Protein AF-A0A2P6QEF8-F1 (afdb_monomer)

Mean predicted aligned error: 17.28 Å

Radius of gyration: 27.05 Å; Cα contacts (8 Å, |Δi|>4): 69; chains: 1; bounding box: 96×43×64 Å

pLDDT: mean 72.26, std 20.27, range [26.34, 94.81]

Sequence (139 aa):
MVDVAAAGVGNASKDPNLIPP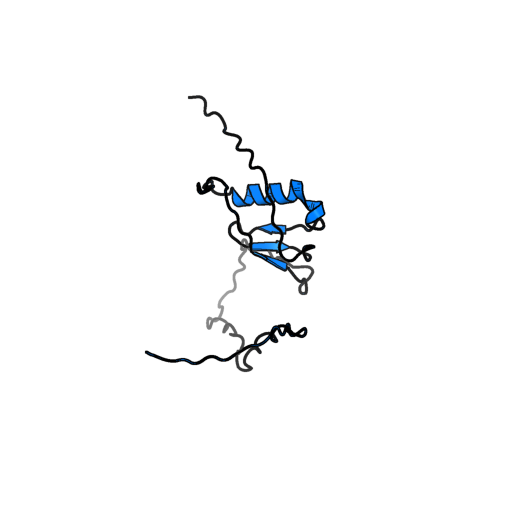PPPTIPPNVKPRVLTSPKYSITSRKQLLANHFKLTAKAPDFVFYQYSVHITSENKKPAQGKGIGRKLVDRLYQTYSSKLADNKFVYDKEKALYTAGPLPQNKLDFTVPLQETFAKRKM

InterPro domains:
  IPR032474 Protein argonaute, N-terminal [PF16486] (47-132)

Nearest PDB structures (foldseek):
  4w5t-assembly1_A  TM=8.109E-01  e=2.006E-03  Homo sapiens
  4kre-assembly1_A  TM=8.074E-01  e=1.355E-02  Homo sapiens

Foldseek 3Di:
DDDDDDDDDDDDDPDVDPDPPDDPDPPPPPDPPPPDDDPDDCPDDDDDDDPDDDDDDPCPPQDKDKAWDDDDDPVNPPPPDQCVQVVQVVQCCVVCCVQQVVWDWDDPSPTIIMTSDDGPDNDDDDDGDDDDPPPPPDD

Secondary structure (DSSP, 8-state):
---------------S--PPPPPP---TT------PPPS---S-PPP---S------S-TTPPPEEEE-----TT-S---STTHHHHHHHHHHHHHGGGGTT--EEE-SSSEEEESS--S-S-----------------

Organism: Rosa chinensis (NCBI:txid74649)

Structure (mmCIF, N/CA/C/O backbone):
data_AF-A0A2P6QEF8-F1
#
_entry.id   AF-A0A2P6QEF8-F1
#
loop_
_atom_site.group_PDB
_atom_site.id
_atom_site.type_symbol
_atom_site.label_atom_id
_atom_site.label_alt_id
_atom_site.label_comp_id
_atom_site.label_asym_id
_atom_site.label_entity_id
_atom_site.label_seq_id
_atom_site.pdbx_PDB_ins_code
_atom_site.Cartn_x
_atom_site.Cartn_y
_atom_site.Cartn_z
_atom_site.occupancy
_atom_site.B_iso_or_equiv
_atom_site.auth_seq_id
_atom_site.auth_comp_id
_atom_site.auth_asym_id
_atom_site.auth_atom_id
_atom_site.pdbx_PDB_model_num
ATOM 1 N N . MET A 1 1 ? -64.582 9.409 -11.898 1.00 34.12 1 MET A N 1
ATOM 2 C CA . MET A 1 1 ? -64.196 10.333 -12.987 1.00 34.12 1 MET A CA 1
ATOM 3 C C . MET A 1 1 ? -62.812 10.850 -12.643 1.00 34.12 1 MET A C 1
ATOM 5 O O . MET A 1 1 ? -62.706 11.698 -11.778 1.00 34.12 1 MET A O 1
ATOM 9 N N . VAL A 1 2 ? -61.716 10.280 -13.124 1.00 35.69 2 VAL A N 1
ATOM 10 C CA . VAL A 1 2 ? -61.460 9.593 -14.398 1.00 35.69 2 VAL A CA 1
ATOM 11 C C . VAL A 1 2 ? -60.585 8.346 -14.184 1.00 35.69 2 VAL A C 1
ATOM 13 O O . VAL A 1 2 ? -59.697 8.344 -13.337 1.00 35.69 2 VAL A O 1
ATOM 16 N N . ASP A 1 3 ? -60.928 7.312 -14.950 1.00 26.34 3 ASP A N 1
ATOM 17 C CA . ASP A 1 3 ? -60.287 6.010 -15.195 1.00 26.34 3 ASP A CA 1
ATOM 18 C C . ASP A 1 3 ? -58.788 6.105 -15.577 1.00 26.34 3 ASP A C 1
ATOM 20 O O . ASP A 1 3 ? -58.393 7.081 -16.209 1.00 26.34 3 ASP A O 1
ATOM 24 N N . VAL A 1 4 ? -57.870 5.269 -15.056 1.00 28.80 4 VAL A N 1
ATOM 25 C CA . VAL A 1 4 ? -57.534 3.831 -15.303 1.00 28.80 4 VAL A CA 1
ATOM 26 C C . VAL A 1 4 ? -56.455 3.612 -16.378 1.00 28.80 4 VAL A C 1
ATOM 28 O O . VAL A 1 4 ? -56.624 4.008 -17.524 1.00 28.80 4 VAL A O 1
ATOM 31 N N . ALA A 1 5 ? -55.382 2.909 -15.964 1.00 31.34 5 ALA A N 1
ATOM 32 C CA . ALA A 1 5 ? -54.657 1.785 -16.613 1.00 31.34 5 ALA A CA 1
ATOM 33 C C . ALA A 1 5 ? -53.172 1.834 -16.162 1.00 31.34 5 ALA A C 1
ATOM 35 O O . ALA A 1 5 ? -52.492 2.812 -16.443 1.00 31.34 5 ALA A O 1
ATOM 36 N N . ALA A 1 6 ? -52.622 0.983 -15.285 1.00 30.33 6 ALA A N 1
ATOM 37 C CA . ALA A 1 6 ? -52.496 -0.484 -15.214 1.00 30.33 6 ALA A CA 1
ATOM 38 C C . ALA A 1 6 ? -51.496 -1.119 -16.212 1.00 30.33 6 ALA A C 1
ATOM 40 O O . ALA A 1 6 ? -51.502 -0.793 -17.392 1.00 30.33 6 ALA A O 1
ATOM 41 N N . ALA A 1 7 ? -50.750 -2.109 -15.682 1.00 29.00 7 ALA A N 1
ATOM 42 C CA . ALA A 1 7 ? -49.791 -3.058 -16.289 1.00 29.00 7 ALA A CA 1
ATOM 43 C C . ALA A 1 7 ? -48.317 -2.594 -16.338 1.00 29.00 7 ALA A C 1
ATOM 45 O O . ALA A 1 7 ? -48.027 -1.497 -16.784 1.00 29.00 7 ALA A O 1
ATOM 46 N N . GLY A 1 8 ? -47.300 -3.359 -15.928 1.00 28.34 8 GLY A N 1
ATOM 47 C CA . GLY A 1 8 ? -47.170 -4.719 -15.385 1.00 28.34 8 GLY A CA 1
ATOM 48 C C . GLY A 1 8 ? -45.660 -4.998 -15.192 1.00 28.34 8 GLY A C 1
ATOM 49 O O . GLY A 1 8 ? -44.849 -4.482 -15.948 1.00 28.34 8 GLY A O 1
ATOM 50 N N . VAL A 1 9 ? -45.252 -5.546 -14.043 1.00 32.47 9 VAL A N 1
ATOM 51 C CA . VAL A 1 9 ? -44.636 -6.882 -13.843 1.00 32.47 9 VAL A CA 1
ATOM 52 C C . VAL A 1 9 ? -43.297 -7.164 -14.556 1.00 32.47 9 VAL A C 1
ATOM 54 O O . VAL A 1 9 ? -43.221 -7.210 -15.777 1.00 32.47 9 VAL A O 1
ATOM 57 N N . GLY A 1 10 ? -42.310 -7.566 -13.740 1.00 27.30 10 GLY A N 1
ATOM 58 C CA . GLY A 1 10 ? -41.207 -8.469 -14.103 1.00 27.30 10 GLY A CA 1
ATOM 59 C C . GLY A 1 10 ? -39.863 -7.770 -14.341 1.00 27.30 10 GLY A C 1
ATOM 60 O O . GLY A 1 10 ? -39.809 -6.688 -14.895 1.00 27.30 10 GLY A O 1
ATOM 61 N N . ASN A 1 11 ? -38.709 -8.314 -13.979 1.00 31.11 11 ASN A N 1
ATOM 62 C CA . ASN A 1 11 ? -38.370 -9.512 -13.227 1.00 31.11 11 ASN A CA 1
ATOM 63 C C . ASN A 1 11 ? -36.884 -9.363 -12.852 1.00 31.11 11 ASN A C 1
ATOM 65 O O . ASN A 1 11 ? -36.121 -8.723 -13.578 1.00 31.11 11 ASN A O 1
ATOM 69 N N . ALA A 1 12 ? -36.457 -9.965 -11.746 1.00 44.22 12 ALA A N 1
ATOM 70 C CA . ALA A 1 12 ? -35.036 -10.147 -11.487 1.00 44.22 12 ALA A CA 1
ATOM 71 C C . ALA A 1 12 ? -34.422 -11.005 -12.606 1.00 44.22 12 ALA A C 1
ATOM 73 O O . ALA A 1 12 ? -34.888 -12.114 -12.852 1.00 44.22 12 ALA A O 1
ATOM 74 N N . SER A 1 13 ? -33.350 -10.527 -13.236 1.00 35.78 13 SER A N 1
ATOM 75 C CA . SER A 1 13 ? -32.399 -11.407 -13.911 1.00 35.78 13 SER A CA 1
ATOM 76 C C . SER A 1 13 ? -30.984 -10.935 -13.595 1.00 35.78 13 SER A C 1
ATOM 78 O O . SER A 1 13 ? -30.461 -9.987 -14.175 1.00 35.78 13 SER A O 1
ATOM 80 N N . LYS A 1 14 ? -30.401 -11.572 -12.575 1.00 46.00 14 LYS A N 1
ATOM 81 C CA . LYS A 1 14 ? -28.955 -11.651 -12.372 1.00 46.00 14 LYS A CA 1
ATOM 82 C C . LYS A 1 14 ? -28.412 -12.490 -13.526 1.00 46.00 14 LYS A C 1
ATOM 84 O O . LYS A 1 14 ? -28.601 -13.701 -13.518 1.00 46.00 14 LYS A O 1
ATOM 89 N N . ASP A 1 15 ? -27.757 -11.854 -14.484 1.00 43.00 15 ASP A N 1
ATOM 90 C CA . ASP A 1 15 ? -27.015 -12.555 -15.527 1.00 43.00 15 ASP A CA 1
ATOM 91 C C . ASP A 1 15 ? -25.628 -12.953 -14.972 1.00 43.00 15 ASP A C 1
ATOM 93 O O . ASP A 1 15 ? -24.870 -12.070 -14.551 1.00 43.00 15 ASP A O 1
ATOM 97 N N . PRO A 1 16 ? -25.281 -14.251 -14.866 1.00 47.12 16 PRO A N 1
ATOM 98 C CA . PRO A 1 16 ? -24.057 -14.696 -14.201 1.00 47.12 16 PRO A CA 1
ATOM 99 C C . PRO A 1 16 ? -22.795 -14.618 -15.081 1.00 47.12 16 PRO A C 1
ATOM 101 O O . PRO A 1 16 ? -21.769 -15.167 -14.691 1.00 47.12 16 PRO A O 1
ATOM 104 N N . ASN A 1 17 ? -22.819 -13.935 -16.232 1.00 49.59 17 ASN A N 1
ATOM 105 C CA . ASN A 1 17 ? -21.683 -13.878 -17.165 1.00 49.59 17 ASN A CA 1
ATOM 106 C C . ASN A 1 17 ? -21.320 -12.456 -17.630 1.00 49.59 17 ASN A C 1
ATOM 108 O O . ASN A 1 17 ? -21.163 -12.192 -18.821 1.00 49.59 17 ASN A O 1
ATOM 112 N N . LEU A 1 18 ? -21.112 -11.523 -16.697 1.00 42.12 18 LEU A N 1
ATOM 113 C CA . LEU A 1 18 ? -20.462 -10.252 -17.037 1.00 42.12 18 LEU A CA 1
ATOM 114 C C . LEU A 1 18 ? -18.942 -10.444 -17.105 1.00 42.12 18 LEU A C 1
ATOM 116 O O . LEU A 1 18 ? -18.211 -10.166 -16.154 1.00 42.12 18 LEU A O 1
ATOM 120 N N . ILE A 1 19 ? -18.471 -10.936 -18.251 1.00 50.09 19 ILE A N 1
ATOM 121 C CA . ILE A 1 19 ? -17.064 -10.834 -18.645 1.00 50.09 19 ILE A CA 1
ATOM 122 C C . ILE A 1 19 ? -16.719 -9.331 -18.642 1.00 50.09 19 ILE A C 1
ATOM 124 O O . ILE A 1 19 ? -17.458 -8.554 -19.257 1.00 50.09 19 ILE A O 1
ATOM 128 N N . PRO A 1 20 ? -15.657 -8.876 -17.948 1.00 61.19 20 PRO A N 1
ATOM 129 C CA . PRO A 1 20 ? -15.245 -7.481 -18.037 1.00 61.19 20 PRO A CA 1
ATOM 130 C C . PRO A 1 20 ? -14.976 -7.141 -19.509 1.00 61.19 20 PRO A C 1
ATOM 132 O O . PRO A 1 20 ? -14.419 -7.978 -20.227 1.00 61.19 20 PRO A O 1
ATOM 135 N N . PRO A 1 21 ? -15.380 -5.949 -19.986 1.00 63.16 21 PRO A N 1
ATOM 136 C CA . PRO A 1 21 ? -15.168 -5.582 -21.376 1.00 63.16 21 PRO A CA 1
ATOM 137 C C . PRO A 1 21 ? -13.679 -5.733 -21.712 1.00 63.16 21 PRO A C 1
ATOM 139 O O . PRO A 1 21 ? -12.832 -5.382 -20.880 1.00 63.16 21 PRO A O 1
ATOM 142 N N . PRO A 1 22 ? -13.343 -6.273 -22.898 1.00 60.94 22 PRO A N 1
ATOM 143 C CA . PRO A 1 22 ? -11.956 -6.387 -23.311 1.00 60.94 22 PRO A CA 1
ATOM 144 C C . PRO A 1 22 ? -11.300 -5.003 -23.234 1.00 60.94 22 PRO A C 1
ATOM 146 O O . PRO A 1 22 ? -11.966 -3.993 -23.500 1.00 60.94 22 PRO A O 1
ATOM 149 N N . PRO A 1 23 ? -10.014 -4.927 -22.847 1.00 61.56 23 PRO A N 1
ATOM 150 C CA . PRO A 1 23 ? -9.308 -3.658 -22.802 1.00 61.56 23 PRO A CA 1
ATOM 151 C C . PRO A 1 23 ? -9.453 -2.957 -24.159 1.00 61.56 23 PRO A C 1
ATOM 153 O O . PRO A 1 23 ? -9.413 -3.635 -25.192 1.00 61.56 23 PRO A O 1
ATOM 156 N N . PRO A 1 24 ? -9.650 -1.626 -24.179 1.00 67.44 24 PRO A N 1
ATOM 157 C CA . PRO A 1 24 ? -9.851 -0.892 -25.417 1.00 67.44 24 PRO A CA 1
ATOM 158 C C . PRO A 1 24 ? -8.723 -1.226 -26.389 1.00 67.44 24 PRO A C 1
ATOM 160 O O . PRO A 1 24 ? -7.544 -1.041 -26.079 1.00 67.44 24 PRO A O 1
ATOM 163 N N . THR A 1 25 ? -9.091 -1.765 -27.552 1.00 62.22 25 THR A N 1
ATOM 164 C CA . THR A 1 25 ? -8.149 -2.062 -28.625 1.00 62.22 25 THR A CA 1
ATOM 165 C C . THR A 1 25 ? -7.451 -0.760 -28.983 1.00 62.22 25 THR A C 1
ATOM 167 O O . THR A 1 25 ? -8.090 0.180 -29.457 1.00 62.22 25 THR A O 1
ATOM 170 N N . ILE A 1 26 ? -6.148 -0.685 -28.708 1.00 59.91 26 ILE A N 1
ATOM 171 C CA . ILE A 1 26 ? -5.314 0.441 -29.125 1.00 59.91 26 ILE A CA 1
ATOM 172 C C . ILE A 1 26 ? -5.539 0.588 -30.634 1.00 59.91 26 ILE A C 1
ATOM 174 O O . ILE A 1 26 ? -5.310 -0.384 -31.360 1.00 59.91 26 ILE A O 1
ATOM 178 N N . PRO A 1 27 ? -6.032 1.739 -31.128 1.00 64.06 27 PRO A N 1
ATOM 179 C CA . PRO A 1 27 ? -6.280 1.887 -32.549 1.00 64.06 27 PRO A CA 1
ATOM 180 C C . PRO A 1 27 ? -4.966 1.620 -33.295 1.00 64.06 27 PRO A C 1
ATOM 182 O O . PRO A 1 27 ? -3.923 2.131 -32.876 1.00 64.06 27 PRO A O 1
ATOM 185 N N . PRO A 1 28 ? -4.977 0.860 -34.404 1.00 60.78 28 PRO A N 1
ATOM 186 C CA . PRO A 1 28 ? -3.765 0.407 -35.099 1.00 60.78 28 PRO A CA 1
ATOM 187 C C . PRO A 1 28 ? -2.898 1.545 -35.673 1.00 60.78 28 PRO A C 1
ATOM 189 O O . PRO A 1 28 ? -1.873 1.295 -36.297 1.00 60.78 28 PRO A O 1
ATOM 192 N N . ASN A 1 29 ? -3.288 2.804 -35.457 1.00 56.09 29 ASN A N 1
ATOM 193 C CA . ASN A 1 29 ? -2.621 3.989 -35.968 1.00 56.09 29 ASN A CA 1
ATOM 194 C C . ASN A 1 29 ? -1.957 4.865 -34.887 1.00 56.09 29 ASN A C 1
ATOM 196 O O . ASN A 1 29 ? -1.562 5.996 -35.177 1.00 56.09 29 ASN A O 1
ATOM 200 N N . VAL A 1 30 ? -1.785 4.382 -33.650 1.00 56.06 30 VAL A N 1
ATOM 201 C CA . VAL A 1 30 ? -0.911 5.082 -32.692 1.00 56.06 30 VAL A CA 1
ATOM 202 C C . VAL A 1 30 ? 0.540 4.760 -33.040 1.00 56.06 30 VAL A C 1
ATOM 204 O O . VAL A 1 30 ? 1.154 3.854 -32.484 1.00 56.06 30 VAL A O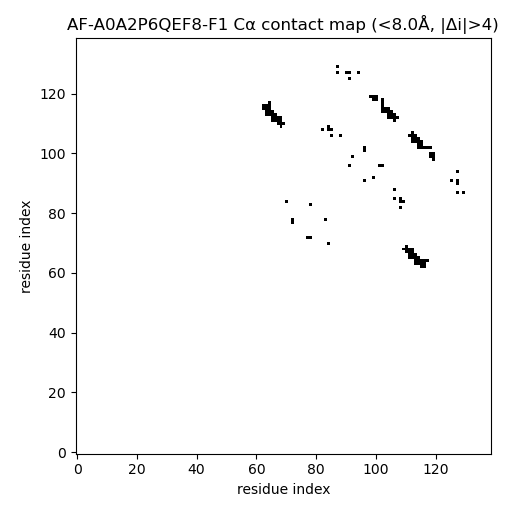 1
ATOM 207 N N . LYS A 1 31 ? 1.101 5.503 -33.998 1.00 61.53 31 LYS A N 1
ATOM 208 C CA . LYS A 1 31 ? 2.547 5.494 -34.237 1.00 61.53 31 LYS A CA 1
ATOM 209 C C . LYS A 1 31 ? 3.222 5.945 -32.936 1.00 61.53 31 LYS A C 1
ATOM 211 O O . LYS A 1 31 ? 2.917 7.053 -32.481 1.00 61.53 31 LYS A O 1
ATOM 216 N N . PRO A 1 32 ? 4.122 5.149 -32.327 1.00 58.12 32 PRO A N 1
ATOM 217 C CA . PRO A 1 32 ? 4.951 5.641 -31.238 1.00 58.12 32 PRO A CA 1
ATOM 218 C C . PRO A 1 32 ? 5.581 6.953 -31.691 1.00 58.12 32 PRO A C 1
ATOM 220 O O . PRO A 1 32 ? 6.130 7.025 -32.795 1.00 58.12 32 PRO A O 1
ATOM 223 N N . ARG A 1 33 ? 5.468 8.012 -30.886 1.00 53.50 33 ARG A N 1
ATOM 224 C CA . ARG A 1 33 ? 6.161 9.263 -31.185 1.00 53.50 33 ARG A CA 1
ATOM 225 C C . ARG A 1 33 ? 7.653 8.979 -31.073 1.00 53.50 33 ARG A C 1
ATOM 227 O O . ARG A 1 33 ? 8.224 9.046 -29.990 1.00 53.50 33 ARG A O 1
ATOM 234 N N . VAL A 1 34 ? 8.270 8.636 -32.199 1.00 61.94 34 VAL A N 1
ATOM 235 C CA . VAL A 1 34 ? 9.720 8.589 -32.329 1.00 61.94 34 VAL A CA 1
ATOM 236 C C . VAL A 1 34 ? 10.188 10.002 -32.017 1.00 61.94 34 VAL A C 1
ATOM 238 O O . VAL A 1 34 ? 9.866 10.942 -32.747 1.00 61.94 34 VAL A O 1
ATOM 241 N N . LEU A 1 35 ? 10.877 10.177 -30.887 1.00 56.00 35 LEU A N 1
ATOM 242 C CA . LEU A 1 35 ? 11.595 11.415 -30.629 1.00 56.00 35 LEU A CA 1
ATOM 243 C C . LEU A 1 35 ? 12.599 11.550 -31.772 1.00 56.00 35 LEU A C 1
ATOM 245 O O . LEU A 1 35 ? 13.573 10.802 -31.839 1.00 56.00 35 LEU A O 1
ATOM 249 N N . THR A 1 36 ? 12.339 12.462 -32.705 1.00 57.09 36 THR A N 1
ATOM 250 C CA . THR A 1 36 ? 13.324 12.820 -33.719 1.00 57.09 36 THR A CA 1
ATOM 251 C C . THR A 1 36 ? 14.570 13.271 -32.977 1.00 57.09 36 THR A C 1
ATOM 253 O O . THR A 1 36 ? 14.506 14.222 -32.192 1.00 57.09 36 THR A O 1
ATOM 256 N N . SER A 1 37 ? 15.683 12.573 -33.191 1.00 60.66 37 SER A N 1
ATOM 257 C CA . SER A 1 37 ? 16.978 12.983 -32.663 1.00 60.66 37 SER A CA 1
ATOM 258 C C . SER A 1 37 ? 17.228 14.451 -33.039 1.00 60.66 37 SER A C 1
ATOM 260 O O . SER A 1 37 ? 16.938 14.828 -34.180 1.00 60.66 37 SER A O 1
ATOM 262 N N . PRO A 1 38 ? 17.722 15.295 -32.115 1.00 60.62 38 PRO A N 1
ATOM 263 C CA . PRO A 1 38 ? 17.937 16.713 -32.387 1.00 60.62 38 PRO A CA 1
ATOM 264 C C . PRO A 1 38 ? 18.762 16.924 -33.666 1.00 60.62 38 PRO A C 1
ATOM 266 O O . PRO A 1 38 ? 19.775 16.259 -33.863 1.00 60.62 38 PRO A O 1
ATOM 269 N N . LYS A 1 39 ? 18.350 17.874 -34.519 1.00 61.50 39 LYS A N 1
ATOM 270 C CA . LYS A 1 39 ? 19.000 18.226 -35.803 1.00 61.50 39 LYS A CA 1
ATOM 271 C C . LYS A 1 39 ? 20.335 18.982 -35.648 1.00 61.50 39 LYS A C 1
ATOM 273 O O . LYS A 1 39 ? 20.746 19.688 -36.563 1.00 61.50 39 LYS A O 1
ATOM 278 N N . TYR A 1 40 ? 21.000 18.887 -34.501 1.00 59.91 40 TYR A N 1
ATOM 279 C CA . TYR A 1 40 ? 22.278 19.559 -34.270 1.00 59.91 40 TYR A CA 1
ATOM 280 C C . TYR A 1 40 ? 23.409 18.561 -34.503 1.00 59.91 40 TYR A C 1
ATOM 282 O O . TYR A 1 40 ? 23.454 17.511 -33.858 1.00 59.91 40 TYR A O 1
ATOM 290 N N . SER A 1 41 ? 24.325 18.878 -35.423 1.00 58.03 41 SER A N 1
ATOM 291 C CA . SER A 1 41 ? 25.574 18.130 -35.523 1.00 58.03 41 SER A CA 1
ATOM 292 C C . SER A 1 41 ? 26.370 18.401 -34.250 1.00 58.03 41 SER A C 1
ATOM 294 O O . SER A 1 41 ? 26.642 19.543 -33.878 1.00 58.03 41 SER A O 1
ATOM 296 N N . ILE A 1 42 ? 26.669 17.338 -33.510 1.00 63.41 42 ILE A N 1
ATOM 297 C CA . ILE A 1 42 ? 27.436 17.460 -32.281 1.00 63.41 42 ILE A CA 1
ATOM 298 C C . ILE A 1 42 ? 28.890 17.699 -32.688 1.00 63.41 42 ILE A C 1
ATOM 300 O O . ILE A 1 42 ? 29.623 16.752 -32.953 1.00 63.41 42 ILE A O 1
ATOM 304 N N . THR A 1 43 ? 29.304 18.962 -32.762 1.00 66.75 43 THR A N 1
ATOM 305 C CA . THR A 1 43 ? 30.690 19.345 -33.076 1.00 66.75 43 THR A CA 1
ATOM 306 C C . THR A 1 43 ? 31.662 18.999 -31.943 1.00 66.75 43 THR A C 1
ATOM 308 O O . THR A 1 43 ? 32.857 18.875 -32.181 1.00 66.75 43 THR A O 1
ATOM 311 N N . SER A 1 44 ? 31.170 18.767 -30.718 1.00 69.62 44 SER A N 1
ATOM 312 C CA . SER A 1 44 ? 31.929 18.127 -29.633 1.00 69.62 44 SER A CA 1
ATOM 313 C C . SER A 1 44 ? 30.996 17.545 -28.561 1.00 69.62 44 SER A C 1
ATOM 315 O O . SER A 1 44 ? 30.083 18.217 -28.081 1.00 69.62 44 SER A O 1
ATOM 317 N N . ARG A 1 45 ? 31.195 16.274 -28.180 1.00 75.62 45 ARG A N 1
ATOM 318 C CA . ARG A 1 45 ? 30.481 15.644 -27.053 1.00 75.62 45 ARG A CA 1
ATOM 319 C C . ARG A 1 45 ? 31.279 15.855 -25.772 1.00 75.62 45 ARG A C 1
ATOM 321 O O . ARG A 1 45 ? 32.411 15.391 -25.679 1.00 75.62 45 ARG A O 1
ATOM 328 N N . LYS A 1 46 ? 30.679 16.505 -24.775 1.00 80.81 46 LYS A N 1
ATOM 329 C CA . LYS A 1 46 ? 31.207 16.557 -23.404 1.00 80.81 46 LYS A CA 1
ATOM 330 C C . LYS A 1 46 ? 30.442 15.562 -22.533 1.00 80.81 46 LYS A C 1
ATOM 332 O O . LYS A 1 46 ? 29.227 15.438 -22.671 1.00 80.81 46 LYS A O 1
ATOM 337 N N . GLN A 1 47 ? 31.149 14.843 -21.662 1.00 86.56 47 GLN A N 1
ATOM 338 C CA . GLN A 1 47 ? 30.524 13.935 -20.699 1.00 86.56 47 GLN A CA 1
ATOM 339 C C . GLN A 1 47 ? 29.924 14.745 -19.546 1.00 86.56 47 GLN A C 1
ATOM 341 O O . GLN A 1 47 ? 30.577 15.644 -19.019 1.00 86.56 47 GLN A O 1
ATOM 346 N N . LEU A 1 48 ? 28.683 14.434 -19.169 1.00 88.69 48 LEU A N 1
ATOM 347 C CA . LEU A 1 48 ? 27.981 15.065 -18.054 1.00 88.69 48 LEU A CA 1
ATOM 348 C C . LEU A 1 48 ? 27.625 14.005 -17.018 1.00 88.69 48 LEU A C 1
ATOM 350 O O . LEU A 1 48 ? 27.129 12.933 -17.363 1.00 88.69 48 LEU A O 1
ATOM 354 N N . LEU A 1 49 ? 27.840 14.339 -15.750 1.00 92.00 49 LEU A N 1
ATOM 355 C CA . LEU A 1 49 ? 27.269 13.608 -14.629 1.00 92.00 49 LEU A CA 1
ATOM 356 C C . LEU A 1 49 ? 25.956 14.289 -14.249 1.00 92.00 49 LEU A C 1
ATOM 358 O O . LEU A 1 49 ? 25.889 15.512 -14.140 1.00 92.00 49 LEU A O 1
ATOM 362 N N . ALA A 1 50 ? 24.911 13.493 -14.068 1.00 92.00 50 ALA A N 1
ATOM 363 C CA . ALA 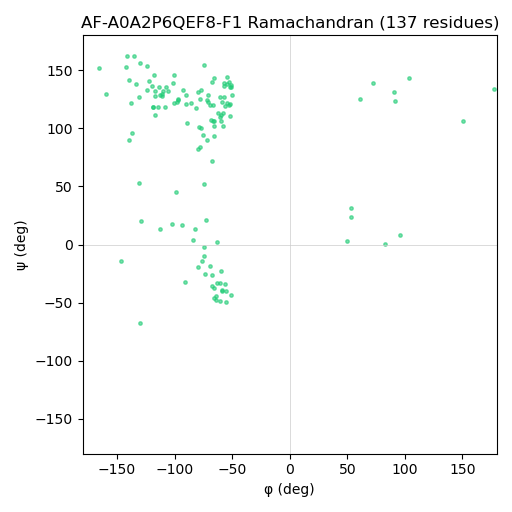A 1 50 ? 23.614 13.961 -13.610 1.00 92.00 50 ALA A CA 1
ATOM 364 C C . ALA A 1 50 ? 23.218 13.188 -12.355 1.00 92.00 50 ALA A C 1
ATOM 366 O O . ALA A 1 50 ? 23.588 12.025 -12.193 1.00 92.00 50 ALA A O 1
ATOM 367 N N . ASN A 1 51 ? 22.389 13.807 -11.516 1.00 94.62 51 ASN A N 1
ATOM 368 C CA . ASN A 1 51 ? 21.759 13.164 -10.360 1.00 94.62 51 ASN A CA 1
ATOM 369 C C . ASN A 1 51 ? 20.624 12.226 -10.819 1.00 94.62 51 ASN A C 1
ATOM 371 O O . ASN A 1 51 ? 19.480 12.348 -10.386 1.00 94.62 51 ASN A O 1
ATOM 375 N N . HIS A 1 52 ? 20.928 11.335 -11.761 1.00 91.19 52 HIS A N 1
ATOM 376 C CA . HIS A 1 52 ? 20.006 10.382 -12.352 1.00 91.19 52 HIS A CA 1
ATOM 377 C C . HIS A 1 52 ? 20.480 8.972 -12.015 1.00 91.19 52 HIS A C 1
ATOM 379 O O . HIS A 1 52 ? 21.517 8.509 -12.489 1.00 91.19 52 HIS A O 1
ATOM 385 N N . PHE A 1 53 ? 19.701 8.290 -11.184 1.00 92.19 53 PHE A N 1
ATOM 386 C CA . PHE A 1 53 ? 19.988 6.929 -10.764 1.00 92.19 53 PHE A CA 1
ATOM 387 C C . PHE A 1 53 ? 19.188 5.958 -11.626 1.00 92.19 53 PHE A C 1
ATOM 389 O O . PHE A 1 53 ? 17.962 6.040 -11.693 1.00 92.19 53 PHE A O 1
ATOM 396 N N . LYS A 1 54 ? 19.879 5.016 -12.277 1.00 90.81 54 LYS A N 1
ATOM 397 C CA . LYS A 1 54 ? 19.225 3.943 -13.030 1.00 90.81 54 LYS A CA 1
ATOM 398 C C . LYS A 1 54 ? 18.520 3.003 -12.053 1.00 90.81 54 LYS A C 1
ATOM 400 O O . LYS A 1 54 ? 19.165 2.201 -11.381 1.00 90.81 54 LYS A O 1
ATOM 405 N N . LEU A 1 55 ? 17.195 3.067 -12.018 1.00 88.00 55 LEU A N 1
ATOM 406 C CA . LEU A 1 55 ? 16.367 2.092 -11.317 1.00 88.00 55 LEU A CA 1
ATOM 407 C C . LEU A 1 55 ? 16.016 0.957 -12.278 1.00 88.00 55 LEU A C 1
ATOM 409 O O . LEU A 1 55 ? 15.560 1.194 -13.393 1.00 88.00 55 LEU A O 1
ATOM 413 N 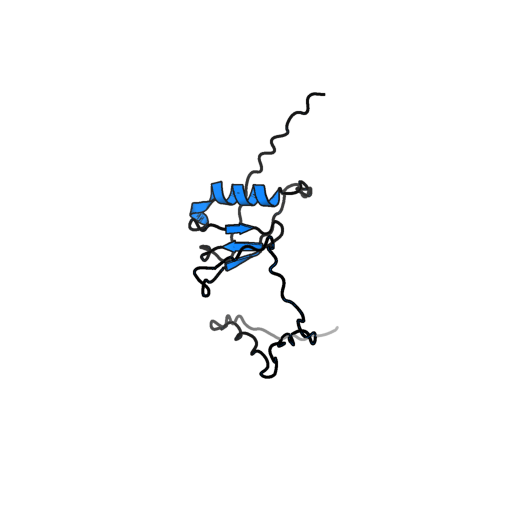N . THR A 1 56 ? 16.255 -0.282 -11.854 1.00 86.69 56 THR A N 1
ATOM 414 C CA . THR A 1 56 ? 15.858 -1.478 -12.609 1.00 86.69 56 THR A CA 1
ATOM 415 C C . THR A 1 56 ? 14.813 -2.222 -11.791 1.00 86.69 56 THR A C 1
ATOM 417 O O . THR A 1 56 ? 15.096 -2.647 -10.670 1.00 86.69 56 THR A O 1
ATOM 420 N N . ALA A 1 57 ? 13.605 -2.368 -12.333 1.00 79.44 57 ALA A N 1
ATOM 421 C CA . ALA A 1 57 ? 12.585 -3.223 -11.741 1.00 79.44 57 ALA A CA 1
ATOM 422 C C . ALA A 1 57 ? 12.906 -4.683 -12.091 1.00 79.44 57 ALA A C 1
ATOM 424 O O . ALA A 1 57 ? 13.074 -5.018 -13.260 1.00 79.44 57 ALA A O 1
ATOM 425 N N . LYS A 1 58 ? 13.019 -5.551 -11.080 1.00 77.25 58 LYS A N 1
ATOM 426 C CA . LYS A 1 58 ? 13.360 -6.974 -11.273 1.00 77.25 58 LYS A CA 1
ATOM 427 C C . LYS A 1 58 ? 12.208 -7.813 -11.844 1.00 77.25 58 LYS A C 1
ATOM 429 O O . LYS A 1 58 ? 12.433 -8.961 -12.199 1.00 77.25 58 LYS A O 1
ATOM 434 N N . ALA A 1 59 ? 11.001 -7.255 -11.916 1.00 73.94 59 ALA A N 1
ATOM 435 C CA . ALA A 1 59 ? 9.802 -7.936 -12.388 1.00 73.94 59 ALA A CA 1
ATOM 436 C C . ALA A 1 59 ? 8.969 -6.966 -13.249 1.00 73.94 59 ALA A C 1
ATOM 438 O O . ALA A 1 59 ? 8.163 -6.214 -12.699 1.00 73.94 59 ALA A O 1
ATOM 439 N N . PRO A 1 60 ? 9.201 -6.912 -14.574 1.00 71.38 60 PRO A N 1
ATOM 440 C CA . PRO A 1 60 ? 8.446 -6.036 -15.473 1.00 71.38 60 PRO A CA 1
ATOM 441 C C . PRO A 1 60 ? 6.975 -6.457 -15.609 1.00 71.38 60 PRO A C 1
ATOM 443 O O . PRO A 1 60 ? 6.126 -5.596 -15.807 1.00 71.38 60 PRO A O 1
ATOM 446 N N . ASP A 1 61 ? 6.669 -7.742 -15.410 1.00 81.25 61 ASP A N 1
ATOM 447 C CA . ASP A 1 61 ? 5.311 -8.299 -15.515 1.00 81.25 61 ASP A CA 1
ATOM 448 C C . ASP A 1 61 ? 4.580 -8.351 -14.164 1.00 81.25 61 ASP A C 1
ATOM 450 O O . ASP A 1 61 ? 3.614 -9.093 -13.981 1.00 81.25 61 ASP A O 1
ATOM 454 N N . PHE A 1 62 ? 5.068 -7.605 -13.171 1.00 83.81 62 PHE A N 1
ATOM 455 C CA . PHE A 1 62 ? 4.471 -7.620 -11.846 1.00 83.81 62 PHE A CA 1
ATOM 456 C C . PHE A 1 62 ? 3.116 -6.906 -11.855 1.00 83.81 62 PHE A C 1
ATOM 458 O O . PHE A 1 62 ? 3.013 -5.734 -12.220 1.00 83.81 62 PHE A O 1
ATOM 465 N N . VAL A 1 63 ? 2.076 -7.609 -11.413 1.00 87.50 63 VAL A N 1
ATOM 466 C CA . VAL A 1 63 ? 0.728 -7.052 -11.301 1.00 87.50 63 VAL A CA 1
ATOM 467 C C . VAL A 1 63 ? 0.588 -6.352 -9.955 1.00 87.50 63 VAL A C 1
ATOM 469 O O . VAL A 1 63 ? 0.748 -6.965 -8.902 1.00 87.50 63 VAL A O 1
ATOM 472 N N . PHE A 1 64 ? 0.260 -5.064 -9.993 1.00 90.75 64 PHE A N 1
ATOM 473 C CA . PHE A 1 64 ? -0.094 -4.291 -8.807 1.00 90.75 64 PHE A CA 1
ATOM 474 C C . PHE A 1 64 ? -1.607 -4.145 -8.709 1.00 90.75 64 PHE A C 1
ATOM 476 O O . PHE A 1 64 ? -2.294 -3.993 -9.719 1.00 90.75 64 PHE A O 1
ATOM 483 N N . TYR A 1 65 ? -2.115 -4.124 -7.481 1.00 93.12 65 TYR A N 1
ATOM 484 C CA . TYR A 1 65 ? -3.537 -3.934 -7.218 1.00 93.12 65 TYR A CA 1
ATOM 485 C C . TYR A 1 65 ? -3.752 -2.571 -6.576 1.00 93.12 65 TYR A C 1
ATOM 487 O O . TYR A 1 65 ? -3.107 -2.245 -5.574 1.00 93.12 65 TYR A O 1
ATOM 495 N N . GLN A 1 66 ? -4.658 -1.791 -7.163 1.00 94.81 66 GLN A N 1
ATOM 496 C CA . GLN A 1 66 ? -5.038 -0.465 -6.694 1.00 94.81 66 GLN A CA 1
ATOM 497 C C . GLN A 1 66 ? -6.422 -0.513 -6.042 1.00 94.81 66 GLN A C 1
ATOM 499 O O . GLN A 1 66 ? -7.376 -1.017 -6.631 1.00 94.81 66 GLN A O 1
ATOM 504 N N . TYR A 1 67 ? -6.533 0.087 -4.860 1.00 94.06 67 TYR A N 1
ATOM 505 C CA . TYR A 1 67 ? -7.775 0.221 -4.106 1.00 94.06 67 TYR A CA 1
ATOM 506 C C . TYR A 1 67 ? -8.073 1.692 -3.836 1.00 94.06 67 TYR A C 1
ATOM 508 O O . TYR A 1 67 ? -7.166 2.472 -3.531 1.00 94.06 67 TYR A O 1
ATOM 516 N N . SER A 1 68 ? -9.351 2.058 -3.926 1.00 93.38 68 SER A N 1
ATOM 517 C CA . SER A 1 68 ? -9.839 3.368 -3.500 1.00 93.38 68 SER A CA 1
ATOM 518 C C . SER A 1 68 ? -10.009 3.395 -1.984 1.00 93.38 68 SER A C 1
ATOM 520 O O . SER A 1 68 ? -10.638 2.510 -1.408 1.00 93.38 68 SER A O 1
ATOM 522 N N . VAL A 1 69 ? -9.475 4.430 -1.346 1.00 91.94 69 VAL A N 1
ATOM 523 C CA . VAL A 1 69 ? -9.534 4.648 0.097 1.00 91.94 69 VAL A CA 1
ATOM 524 C C . VAL A 1 69 ? -10.397 5.869 0.378 1.00 91.94 69 VAL A C 1
ATOM 526 O O . VAL A 1 69 ? -10.168 6.947 -0.167 1.00 91.94 69 VAL A O 1
ATOM 529 N N . HIS A 1 70 ? -11.365 5.701 1.274 1.00 89.94 70 HIS A N 1
ATOM 530 C CA . HIS A 1 70 ? -12.207 6.778 1.776 1.00 89.94 70 HIS A CA 1
ATOM 531 C C . HIS A 1 70 ? -12.002 6.894 3.285 1.00 89.94 70 HIS A C 1
ATOM 533 O O . HIS A 1 70 ? -12.255 5.948 4.025 1.00 89.94 70 HIS A O 1
ATOM 539 N N . ILE A 1 71 ? -11.519 8.050 3.740 1.00 86.81 71 ILE A N 1
ATOM 540 C CA . ILE A 1 71 ? -11.277 8.315 5.160 1.00 86.81 71 ILE A CA 1
ATOM 541 C C . ILE A 1 71 ? -12.328 9.302 5.653 1.00 86.81 71 ILE A C 1
ATOM 543 O O . ILE A 1 71 ? -12.381 10.444 5.196 1.00 86.81 71 ILE A O 1
ATOM 547 N N . THR A 1 72 ? -13.136 8.873 6.615 1.00 84.12 72 THR A N 1
ATOM 548 C CA . THR A 1 72 ? -14.163 9.698 7.259 1.00 84.12 72 THR A CA 1
ATOM 549 C C . THR A 1 72 ? -13.872 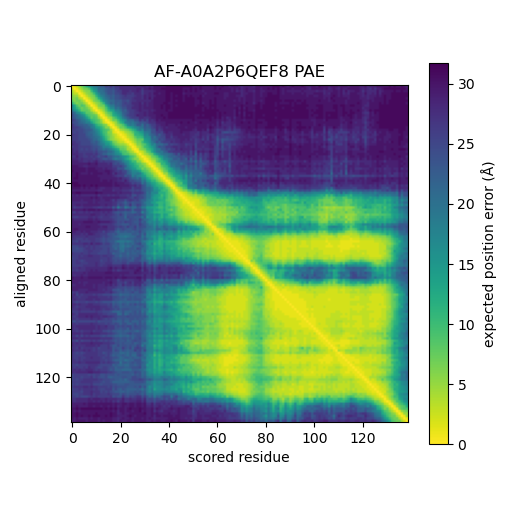9.849 8.748 1.00 84.12 72 THR A C 1
ATOM 551 O O . THR A 1 72 ? -13.373 8.926 9.385 1.00 84.12 72 THR A O 1
ATOM 554 N N . SER A 1 73 ? -14.198 11.011 9.316 1.00 77.75 73 SER A N 1
ATOM 555 C CA . SER A 1 73 ? -14.142 11.250 10.763 1.00 77.75 73 SER A CA 1
ATOM 556 C C . SER A 1 73 ? -15.558 11.320 11.328 1.00 77.75 73 SER A C 1
ATOM 558 O O . SER A 1 73 ? -16.405 12.008 10.755 1.00 77.75 73 SER A O 1
ATOM 560 N N . GLU A 1 74 ? -15.802 10.657 12.462 1.00 72.06 74 GLU A N 1
ATOM 561 C CA . GLU A 1 74 ? -17.106 10.654 13.149 1.00 72.06 74 GLU A CA 1
ATOM 562 C C . GLU A 1 74 ? -17.595 12.070 13.485 1.00 72.06 74 GLU A C 1
ATOM 564 O O . GLU A 1 74 ? -18.781 12.367 13.373 1.00 72.06 74 GLU A O 1
ATOM 569 N N . ASN A 1 75 ? -16.680 12.991 13.798 1.00 65.19 75 ASN A N 1
ATOM 570 C CA . ASN A 1 75 ? -17.043 14.347 14.207 1.00 65.19 75 ASN A CA 1
ATOM 571 C C . ASN A 1 75 ? -17.302 15.315 13.044 1.00 65.19 75 ASN A C 1
ATOM 573 O O . ASN A 1 75 ? -17.486 16.505 13.301 1.00 65.19 75 ASN A O 1
ATOM 577 N N . LYS A 1 76 ? -17.263 14.861 11.777 1.00 54.91 76 LYS A N 1
ATOM 578 C CA . LYS A 1 76 ? -17.334 15.696 10.548 1.00 54.91 76 LYS A CA 1
ATOM 579 C C . LYS A 1 76 ? -16.368 16.888 10.509 1.00 54.91 76 LYS A C 1
ATOM 581 O O . LYS A 1 76 ? -16.374 17.664 9.557 1.00 54.91 76 LYS A O 1
ATOM 586 N N . LYS A 1 77 ? -15.514 17.039 11.520 1.00 56.91 77 LYS A N 1
ATOM 587 C CA . LYS A 1 77 ? -14.416 17.982 11.507 1.00 56.91 77 LYS A CA 1
ATOM 588 C C . LYS A 1 77 ? -13.421 17.411 10.516 1.00 56.91 77 LYS A C 1
ATOM 590 O O . LYS A 1 77 ? -13.097 16.224 10.617 1.00 56.91 77 LYS A O 1
ATOM 595 N N . PRO A 1 78 ? -12.967 18.204 9.539 1.00 54.16 78 PRO A N 1
ATOM 596 C CA . PRO A 1 78 ? -11.907 17.745 8.673 1.00 54.16 78 PRO A CA 1
ATOM 597 C C . PRO A 1 78 ? -10.772 17.340 9.612 1.00 54.16 78 PRO A C 1
ATOM 599 O O . PRO A 1 78 ? -10.350 18.124 10.464 1.00 54.16 78 PRO A O 1
ATOM 602 N N . ALA A 1 79 ? -10.350 16.079 9.538 1.00 55.72 79 ALA A N 1
ATOM 603 C CA . ALA A 1 79 ? -9.159 15.604 10.219 1.00 55.72 79 ALA A CA 1
ATOM 604 C C . ALA A 1 79 ? -7.977 16.297 9.521 1.00 55.72 79 ALA A C 1
ATOM 606 O O . ALA A 1 79 ? -7.287 15.731 8.675 1.00 55.72 79 ALA A O 1
ATOM 607 N N . GLN A 1 80 ? -7.840 17.600 9.762 1.00 54.50 80 GLN A N 1
ATOM 608 C CA . GLN A 1 80 ? -7.170 18.549 8.877 1.00 54.50 80 GLN A CA 1
ATOM 609 C C . GLN A 1 80 ? -5.747 18.795 9.360 1.00 54.50 80 GLN A C 1
ATOM 611 O O . GLN A 1 80 ? -5.260 19.915 9.445 1.00 54.50 80 GLN A O 1
ATOM 616 N N . GLY A 1 81 ? -5.064 17.709 9.699 1.00 62.25 81 GLY A N 1
ATOM 617 C CA . GLY A 1 81 ? -3.624 17.698 9.867 1.00 62.25 81 GLY A CA 1
ATOM 618 C C . GLY A 1 81 ? -2.992 17.190 8.582 1.00 62.25 81 GLY A C 1
ATOM 619 O O . GLY A 1 81 ? -3.297 16.086 8.121 1.00 62.25 81 GLY A O 1
ATOM 620 N N . LYS A 1 82 ? -2.073 17.967 8.004 1.00 71.50 82 LYS A N 1
ATOM 621 C CA . LYS A 1 82 ? -1.245 17.527 6.875 1.00 71.50 82 LYS A CA 1
ATOM 622 C C . LYS A 1 82 ? -0.587 16.185 7.230 1.00 71.50 82 LYS A C 1
ATOM 624 O O . LYS A 1 82 ? 0.290 16.121 8.085 1.00 71.50 82 LYS A O 1
ATOM 629 N N . GLY A 1 83 ? -1.012 15.104 6.575 1.00 78.31 83 GLY A N 1
ATOM 630 C CA . GLY A 1 83 ? -0.471 13.758 6.788 1.00 78.31 83 GLY A CA 1
ATOM 631 C C . GLY A 1 83 ? -1.224 12.850 7.767 1.00 78.31 83 GLY A C 1
ATOM 632 O O . GLY A 1 83 ? -0.718 11.759 8.021 1.00 78.31 83 GLY A O 1
ATOM 633 N N . ILE A 1 84 ? -2.411 13.223 8.266 1.00 83.94 84 ILE A N 1
ATOM 634 C CA . ILE A 1 84 ? -3.239 12.314 9.086 1.00 83.94 84 ILE A CA 1
ATOM 635 C C . ILE A 1 84 ? -3.599 11.035 8.325 1.00 83.94 84 ILE A C 1
ATOM 637 O O . ILE A 1 84 ? -3.500 9.957 8.900 1.00 83.94 84 ILE A O 1
ATOM 641 N N . GLY A 1 85 ? -3.904 11.124 7.025 1.00 86.56 85 GLY A N 1
ATOM 642 C CA . GLY A 1 85 ? -4.203 9.939 6.214 1.00 86.56 85 GLY A CA 1
ATOM 643 C C . GLY A 1 85 ? -3.084 8.892 6.247 1.00 86.56 85 GLY A C 1
ATOM 644 O O . GLY A 1 85 ? -3.361 7.713 6.415 1.00 86.56 85 GLY A O 1
ATOM 645 N N . ARG A 1 86 ? -1.810 9.315 6.204 1.00 88.88 86 ARG A N 1
ATOM 646 C CA . ARG A 1 86 ? -0.669 8.390 6.343 1.00 88.88 86 ARG A CA 1
ATOM 647 C C . ARG A 1 86 ? -0.642 7.732 7.715 1.00 88.88 86 ARG A C 1
ATOM 649 O O . ARG A 1 86 ? -0.558 6.520 7.788 1.00 88.88 86 ARG A O 1
ATOM 656 N N . LYS A 1 87 ? -0.797 8.518 8.786 1.00 89.12 87 LYS A N 1
ATOM 657 C CA . LYS A 1 87 ? -0.835 7.979 10.154 1.00 89.12 87 LYS A CA 1
ATOM 658 C C . LYS A 1 87 ? -1.963 6.963 10.335 1.00 89.12 87 LYS A C 1
ATOM 660 O O . LYS A 1 87 ? -1.768 5.955 11.003 1.00 89.12 87 LYS A O 1
ATOM 665 N N . LEU A 1 88 ? -3.130 7.231 9.751 1.00 89.69 88 LEU A N 1
ATOM 666 C CA . LEU A 1 88 ? -4.276 6.332 9.816 1.00 89.69 88 LEU A CA 1
ATOM 667 C C . LEU A 1 88 ? -3.995 5.024 9.071 1.00 89.69 88 LEU A C 1
ATOM 669 O O . LEU A 1 88 ? -4.247 3.954 9.608 1.00 89.69 88 LEU A O 1
ATOM 673 N N . VAL A 1 89 ? -3.437 5.113 7.864 1.00 91.12 89 VAL A N 1
ATOM 674 C CA . VAL A 1 89 ? -3.095 3.953 7.033 1.00 91.12 89 VAL A CA 1
ATOM 675 C C . VAL A 1 89 ? -1.948 3.130 7.646 1.00 91.12 89 VAL A C 1
ATOM 677 O O . VAL A 1 89 ? -1.989 1.901 7.626 1.00 91.12 89 VAL A O 1
ATOM 680 N N . ASP A 1 90 ? -0.979 3.778 8.292 1.00 90.88 90 ASP A N 1
ATOM 681 C CA . ASP A 1 90 ? 0.074 3.096 9.054 1.00 90.88 90 ASP A CA 1
ATOM 682 C C . ASP A 1 90 ? -0.520 2.338 10.254 1.00 90.88 90 ASP A C 1
ATOM 684 O O . ASP A 1 90 ? -0.190 1.176 10.501 1.00 90.88 90 ASP A O 1
ATOM 688 N N . ARG A 1 91 ? -1.442 2.971 10.992 1.00 91.69 91 ARG A N 1
ATOM 689 C CA . ARG A 1 91 ? -2.163 2.335 12.107 1.00 91.69 91 ARG A CA 1
ATOM 690 C C . ARG A 1 91 ? -3.081 1.206 11.642 1.00 91.69 91 ARG A C 1
ATOM 692 O O . ARG A 1 91 ? -3.164 0.187 12.326 1.00 91.69 91 ARG A O 1
ATOM 699 N N . LEU A 1 92 ? -3.732 1.364 10.492 1.00 92.06 92 LEU A N 1
ATOM 700 C CA . LEU A 1 92 ? -4.519 0.324 9.833 1.00 92.06 92 LEU A CA 1
ATOM 701 C C . LEU A 1 92 ? -3.654 -0.919 9.606 1.00 92.06 92 LEU A C 1
ATOM 703 O O . LEU A 1 92 ? -4.056 -2.004 10.020 1.00 92.06 92 LEU A O 1
ATOM 707 N N . TYR A 1 93 ? -2.450 -0.758 9.044 1.00 92.44 93 TYR A N 1
ATOM 708 C CA . TYR A 1 93 ? -1.530 -1.884 8.859 1.00 92.44 93 TYR A CA 1
ATOM 709 C C . TYR A 1 93 ? -1.141 -2.528 10.192 1.00 92.44 93 TYR A C 1
ATOM 711 O O . TYR A 1 93 ? -1.250 -3.738 10.344 1.00 92.44 93 TYR A O 1
ATOM 719 N N . GLN A 1 94 ? -0.741 -1.726 11.183 1.00 91.62 94 GLN A N 1
ATOM 720 C CA . GLN A 1 94 ? -0.320 -2.235 12.497 1.00 91.62 94 GLN A CA 1
ATOM 721 C C . GLN A 1 94 ? -1.420 -3.013 13.229 1.00 91.62 94 GLN A C 1
ATOM 723 O O . GLN A 1 94 ? -1.121 -3.940 13.973 1.00 91.62 94 GLN A O 1
ATOM 728 N N . THR A 1 95 ? -2.679 -2.616 13.046 1.00 92.62 95 THR A N 1
ATOM 729 C CA . THR A 1 95 ? -3.814 -3.191 13.782 1.00 92.62 95 THR A CA 1
ATOM 730 C C . THR A 1 95 ? -4.435 -4.373 13.042 1.00 92.62 95 THR A C 1
ATOM 732 O O . THR A 1 95 ? -4.946 -5.298 13.669 1.00 92.62 95 THR A O 1
ATOM 735 N N . TYR A 1 96 ? -4.411 -4.347 11.708 1.00 92.75 96 TYR A N 1
ATOM 736 C CA . TYR A 1 96 ? -5.196 -5.252 10.873 1.00 92.75 96 TYR A CA 1
ATOM 737 C C . TYR A 1 96 ? -4.373 -5.966 9.786 1.00 92.75 96 TYR A C 1
ATOM 739 O O . TYR A 1 96 ? -4.973 -6.459 8.833 1.00 92.75 96 TYR A O 1
ATOM 747 N N . SER A 1 97 ? -3.039 -6.069 9.904 1.00 91.31 97 SER A N 1
ATOM 748 C CA . SER A 1 97 ? -2.190 -6.727 8.886 1.00 91.31 97 SER A CA 1
ATOM 749 C C . SER A 1 97 ? -2.689 -8.128 8.520 1.00 91.31 97 SER A C 1
ATOM 751 O O . SER A 1 97 ? -2.843 -8.435 7.339 1.00 91.31 97 SER A O 1
ATOM 753 N N . SER A 1 98 ? -3.083 -8.922 9.519 1.00 90.94 98 SER A N 1
ATOM 754 C CA . SER A 1 98 ? -3.602 -10.279 9.327 1.00 90.94 98 SER A CA 1
ATOM 755 C C . SER A 1 98 ? -4.904 -10.313 8.520 1.00 90.94 98 SER A C 1
ATOM 757 O O . SER A 1 98 ? -5.123 -11.220 7.721 1.00 90.94 98 SER A O 1
ATOM 759 N N . LYS A 1 99 ? -5.758 -9.287 8.652 1.00 89.56 99 LYS A N 1
ATOM 760 C CA . LYS A 1 99 ? -6.984 -9.131 7.844 1.00 89.56 99 LYS A CA 1
ATOM 761 C C . LYS A 1 99 ? -6.703 -8.641 6.423 1.00 89.56 99 LYS A C 1
ATOM 763 O O . LYS A 1 99 ? -7.580 -8.715 5.568 1.00 89.56 99 LYS A O 1
ATOM 768 N N . LEU A 1 100 ? -5.497 -8.141 6.174 1.00 91.19 100 LEU A N 1
ATOM 769 C CA . LEU A 1 100 ? -5.022 -7.664 4.877 1.00 91.19 100 LEU A CA 1
ATOM 770 C C . LEU A 1 100 ? -4.106 -8.698 4.199 1.00 91.19 100 LEU A C 1
ATOM 772 O O . LEU A 1 100 ? -3.378 -8.351 3.270 1.00 91.19 100 LEU A O 1
ATOM 776 N N . ALA A 1 101 ? -4.154 -9.959 4.655 1.00 89.88 101 ALA A N 1
ATOM 777 C CA . ALA A 1 101 ? -3.277 -11.054 4.227 1.00 89.88 101 ALA A CA 1
ATOM 778 C C . ALA A 1 101 ? -1.780 -10.712 4.331 1.00 89.88 101 ALA A C 1
ATOM 780 O O . ALA A 1 101 ? -0.978 -11.148 3.510 1.00 89.88 101 ALA A O 1
ATOM 781 N N . ASP A 1 102 ? -1.422 -9.869 5.303 1.00 90.50 102 ASP A N 1
ATOM 782 C CA . ASP A 1 102 ? -0.067 -9.358 5.526 1.00 90.50 102 ASP A CA 1
ATOM 783 C C . ASP A 1 102 ? 0.566 -8.719 4.272 1.00 90.50 102 ASP A C 1
ATOM 785 O O . ASP A 1 102 ? 1.789 -8.593 4.146 1.00 90.50 102 ASP A O 1
ATOM 789 N N . ASN A 1 103 ? -0.280 -8.257 3.341 1.00 89.88 103 ASN A N 1
ATOM 790 C CA . ASN A 1 103 ? 0.156 -7.566 2.142 1.00 89.88 103 ASN A CA 1
ATOM 791 C C . ASN A 1 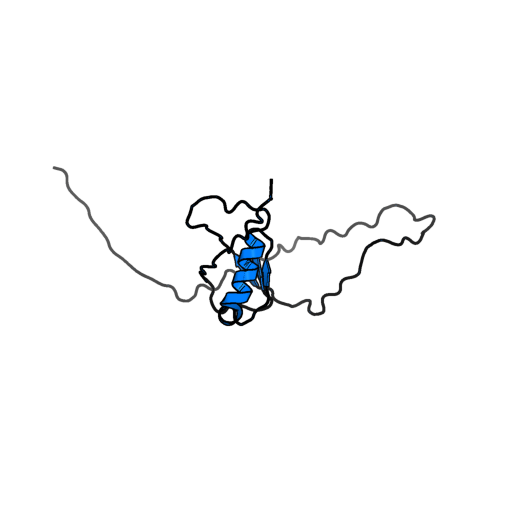103 ? 0.684 -6.183 2.502 1.00 89.88 103 ASN A C 1
ATOM 793 O O . ASN A 1 103 ? -0.037 -5.325 3.017 1.00 89.88 103 ASN A O 1
ATOM 797 N N . LYS A 1 104 ? 1.937 -5.930 2.131 1.00 90.00 104 LYS A N 1
ATOM 798 C CA . LYS A 1 104 ? 2.497 -4.583 2.191 1.00 90.00 104 LYS A CA 1
ATOM 799 C C . LYS A 1 104 ? 1.806 -3.692 1.169 1.00 90.00 104 LYS A C 1
ATOM 801 O O . LYS A 1 104 ? 1.587 -4.094 0.023 1.00 90.00 104 LYS A O 1
ATOM 806 N N . PHE A 1 105 ? 1.540 -2.459 1.577 1.00 92.94 105 PHE A N 1
ATOM 807 C CA . PHE A 1 105 ? 0.940 -1.462 0.711 1.00 92.94 105 PHE A CA 1
ATOM 808 C C . PHE A 1 105 ? 1.598 -0.095 0.805 1.00 92.94 105 PHE A C 1
ATOM 810 O O . PHE A 1 105 ? 2.298 0.230 1.763 1.00 92.94 105 PHE A O 1
ATOM 817 N N . VAL A 1 106 ? 1.334 0.713 -0.216 1.00 94.06 106 VAL A N 1
ATOM 818 C CA . VAL A 1 106 ? 1.763 2.103 -0.325 1.00 94.06 106 VAL A CA 1
ATOM 819 C C . VAL A 1 106 ? 0.533 2.970 -0.548 1.00 94.06 106 VAL A C 1
ATOM 821 O O . VAL A 1 106 ? -0.298 2.662 -1.396 1.00 94.06 106 VAL A O 1
ATOM 824 N N . TYR A 1 107 ? 0.427 4.064 0.202 1.00 94.19 107 TYR A N 1
ATOM 825 C CA . TYR A 1 107 ? -0.667 5.026 0.101 1.00 94.19 107 TYR A CA 1
ATOM 826 C C . TYR A 1 107 ? -0.182 6.347 -0.498 1.00 94.19 107 TYR A C 1
ATOM 828 O O . TYR A 1 107 ? 0.824 6.911 -0.052 1.00 94.19 107 TYR A O 1
ATOM 836 N N . ASP A 1 108 ? -0.915 6.861 -1.485 1.00 91.69 108 ASP A N 1
ATOM 837 C CA . ASP A 1 108 ? -0.576 8.084 -2.228 1.00 91.69 108 ASP A CA 1
ATOM 838 C C . ASP A 1 108 ? -0.804 9.392 -1.449 1.00 91.69 108 ASP A C 1
ATOM 840 O O . ASP A 1 108 ? -0.415 10.459 -1.923 1.00 91.69 108 ASP A O 1
ATOM 844 N N . LYS A 1 109 ? -1.323 9.297 -0.215 1.00 87.50 109 LYS A N 1
ATOM 845 C CA . LYS A 1 109 ? -1.700 10.399 0.695 1.00 87.50 109 LYS A CA 1
ATOM 846 C C . LYS A 1 109 ? -3.082 10.993 0.438 1.00 87.50 109 LYS A C 1
ATOM 848 O O . LYS A 1 109 ? -3.459 11.890 1.195 1.00 87.50 109 LYS A O 1
ATOM 853 N N . GLU A 1 110 ? -3.823 10.492 -0.540 1.00 84.19 110 GLU A N 1
ATOM 854 C CA . GLU A 1 110 ? -5.121 11.043 -0.917 1.00 84.19 110 GLU A CA 1
ATOM 855 C C . GLU A 1 110 ? -6.217 9.980 -1.005 1.00 84.19 110 GLU A C 1
ATOM 857 O O . GLU A 1 110 ? -7.143 10.001 -0.196 1.00 84.19 110 GLU A O 1
ATOM 862 N N . LYS A 1 111 ? -6.137 9.072 -1.980 1.00 88.94 111 LYS A N 1
ATOM 863 C CA . LYS A 1 111 ? -7.261 8.188 -2.321 1.00 88.94 111 LYS A CA 1
ATOM 864 C C . LYS A 1 111 ? -6.860 6.801 -2.788 1.00 88.94 111 LYS A C 1
ATOM 866 O O . LYS A 1 111 ? -7.739 5.952 -2.878 1.00 88.94 111 LYS A O 1
ATOM 871 N N . ALA A 1 112 ? -5.597 6.561 -3.126 1.00 93.00 112 ALA A N 1
ATOM 872 C CA . ALA A 1 112 ? -5.186 5.295 -3.717 1.00 93.00 112 ALA A CA 1
ATOM 873 C C . ALA A 1 112 ? -4.201 4.547 -2.824 1.00 93.00 112 ALA A C 1
ATOM 875 O O . ALA A 1 112 ? -3.198 5.093 -2.351 1.00 93.00 112 ALA A O 1
ATOM 876 N N . LEU A 1 113 ? -4.492 3.263 -2.638 1.00 94.62 113 LEU 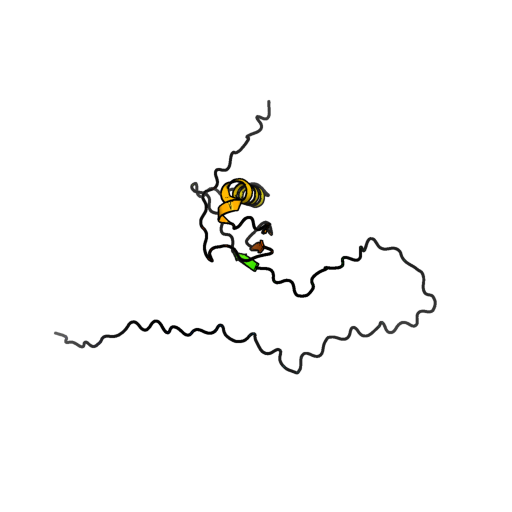A N 1
ATOM 877 C CA . LEU A 1 113 ? -3.640 2.308 -1.953 1.00 94.62 113 LEU A CA 1
ATOM 878 C C . LEU A 1 113 ? -3.214 1.215 -2.931 1.00 94.62 113 LEU A C 1
ATOM 880 O O . LEU A 1 113 ? -4.048 0.618 -3.607 1.00 94.62 113 LEU A O 1
ATOM 884 N N . TYR A 1 114 ? -1.910 0.973 -3.006 1.00 94.38 114 TYR A N 1
ATOM 885 C CA . TYR A 1 114 ? -1.289 0.029 -3.928 1.00 94.38 114 TYR A CA 1
ATOM 886 C C . TYR A 1 114 ? -0.690 -1.128 -3.151 1.00 94.38 114 TYR A C 1
ATOM 888 O O . TYR A 1 114 ? -0.001 -0.908 -2.157 1.00 94.38 114 TYR A O 1
ATOM 896 N N . THR A 1 115 ? -0.910 -2.347 -3.619 1.00 94.06 115 THR A N 1
ATOM 897 C CA . THR A 1 115 ? -0.412 -3.580 -2.989 1.00 94.06 115 THR A CA 1
ATOM 898 C C . THR A 1 115 ? 0.287 -4.455 -4.019 1.00 94.06 115 THR A C 1
ATOM 900 O O . THR A 1 115 ? 0.019 -4.366 -5.222 1.00 94.06 115 THR A O 1
ATOM 903 N N . ALA A 1 116 ? 1.181 -5.311 -3.527 1.00 90.81 116 ALA A N 1
ATOM 904 C CA . ALA A 1 116 ? 1.863 -6.300 -4.350 1.00 90.81 116 ALA A CA 1
ATOM 905 C C . ALA A 1 116 ? 1.006 -7.553 -4.636 1.00 90.81 116 ALA A C 1
ATOM 907 O O . ALA A 1 116 ? 1.289 -8.295 -5.568 1.00 90.81 116 ALA A O 1
ATOM 908 N N . GLY A 1 117 ? -0.035 -7.792 -3.838 1.00 91.50 117 GLY A N 1
ATOM 909 C CA . GLY A 1 117 ? -0.943 -8.928 -3.963 1.00 91.50 117 GLY A CA 1
ATOM 910 C C . GLY A 1 117 ? -2.385 -8.512 -3.670 1.00 91.50 117 GLY A C 1
ATOM 911 O O . GLY A 1 117 ? -2.607 -7.454 -3.077 1.00 91.50 117 GLY A O 1
ATOM 912 N N . PRO A 1 118 ? -3.376 -9.314 -4.086 1.00 92.31 118 PRO A N 1
ATOM 913 C CA . PRO A 1 118 ? -4.776 -8.988 -3.865 1.00 92.31 118 PRO A CA 1
ATOM 914 C C . PRO A 1 118 ? -5.114 -9.006 -2.369 1.00 92.31 118 PRO A C 1
ATOM 916 O O . PRO A 1 118 ? -4.618 -9.845 -1.613 1.00 92.31 118 PRO A O 1
ATOM 919 N N . LEU A 1 119 ? -5.983 -8.090 -1.941 1.00 92.81 119 LEU A N 1
ATOM 920 C CA . LEU A 1 119 ? -6.549 -8.108 -0.598 1.00 92.81 119 LEU A CA 1
ATOM 921 C C . LEU A 1 119 ? -7.610 -9.217 -0.498 1.00 92.81 119 LEU A C 1
ATOM 923 O O . LEU A 1 119 ? -8.232 -9.556 -1.505 1.00 92.81 119 LEU A O 1
ATOM 927 N N . PRO A 1 120 ? -7.877 -9.759 0.706 1.00 91.00 120 PRO A N 1
ATOM 928 C CA . PRO A 1 120 ? -8.843 -10.848 0.882 1.00 91.00 120 PRO A CA 1
ATOM 929 C C . PRO A 1 120 ? -10.273 -10.527 0.432 1.00 91.00 120 PRO A C 1
ATOM 931 O O . PRO A 1 120 ? -11.058 -11.441 0.189 1.00 91.00 120 PRO A O 1
ATOM 934 N N . GLN A 1 121 ? -10.637 -9.242 0.368 1.00 89.00 121 GLN A N 1
ATOM 935 C CA . GLN A 1 121 ? -11.961 -8.777 -0.040 1.00 89.00 121 GLN A CA 1
ATOM 936 C C . GLN A 1 121 ? -11.858 -7.500 -0.879 1.00 89.00 121 GLN A C 1
ATOM 938 O O . GLN A 1 121 ? -10.956 -6.685 -0.688 1.00 89.00 121 GLN A O 1
ATOM 943 N N . ASN A 1 122 ? -12.841 -7.294 -1.759 1.00 84.69 122 ASN A N 1
ATOM 944 C CA . ASN A 1 122 ? -12.922 -6.106 -2.619 1.00 84.69 122 ASN A CA 1
ATOM 945 C C . ASN A 1 122 ? -13.339 -4.835 -1.864 1.00 84.69 122 ASN A C 1
ATOM 947 O O . ASN A 1 122 ? -13.054 -3.729 -2.318 1.00 84.69 122 ASN A O 1
ATOM 951 N N . LYS A 1 123 ? -14.057 -4.984 -0.746 1.00 88.88 123 LYS A N 1
ATOM 952 C CA . LYS A 1 123 ? -14.505 -3.885 0.113 1.00 88.88 123 LYS A CA 1
ATOM 953 C C . LYS A 1 123 ? -14.148 -4.223 1.547 1.00 88.88 123 LYS A C 1
ATOM 955 O O . LYS A 1 123 ? -14.485 -5.304 2.017 1.00 88.88 123 LYS A O 1
ATOM 960 N N . LEU A 1 124 ? -13.455 -3.307 2.206 1.00 89.38 124 LEU A N 1
ATOM 961 C CA . LEU A 1 124 ? -12.999 -3.468 3.574 1.00 89.38 124 LEU A CA 1
ATOM 962 C C . LEU A 1 124 ? -13.213 -2.152 4.312 1.00 89.38 124 LEU A C 1
ATOM 964 O O . LEU A 1 124 ? -12.660 -1.128 3.917 1.00 89.38 124 LEU A O 1
ATOM 968 N N . ASP A 1 125 ? -13.979 -2.216 5.394 1.00 91.19 125 ASP A N 1
ATOM 969 C CA . ASP A 1 125 ? -14.256 -1.076 6.258 1.00 91.19 125 ASP A CA 1
ATOM 970 C C . ASP A 1 125 ? -13.562 -1.287 7.605 1.00 91.19 125 ASP A C 1
ATOM 972 O O . ASP A 1 125 ? -13.680 -2.343 8.233 1.00 91.19 125 ASP A O 1
ATOM 976 N N . PHE A 1 126 ? -12.816 -0.276 8.047 1.00 89.56 126 PHE A N 1
ATOM 977 C CA . PHE A 1 126 ? -12.048 -0.331 9.285 1.00 89.56 126 PHE A CA 1
ATOM 978 C C . PHE A 1 126 ? -12.256 0.928 10.113 1.00 89.56 126 PHE A C 1
ATOM 980 O O . PHE A 1 126 ? -12.162 2.044 9.605 1.00 89.56 126 PHE A O 1
ATOM 987 N N . THR A 1 127 ? -12.412 0.737 11.421 1.00 88.50 127 THR A N 1
ATOM 988 C CA . THR A 1 127 ? -12.322 1.820 12.399 1.00 88.50 127 THR A CA 1
ATOM 989 C C . THR A 1 127 ? -10.945 1.771 13.043 1.00 88.50 127 THR A C 1
ATOM 991 O O . THR A 1 127 ? -10.540 0.751 13.612 1.00 88.50 127 THR A O 1
ATOM 994 N N . VAL A 1 128 ? -10.204 2.872 12.923 1.00 85.38 128 VAL A N 1
ATOM 995 C CA . VAL A 1 128 ? -8.852 3.009 13.467 1.00 85.38 128 VAL A CA 1
ATOM 996 C C . VAL A 1 128 ? -8.852 4.145 14.489 1.00 85.38 128 VAL A C 1
ATOM 998 O O . VAL A 1 128 ? -9.113 5.289 14.111 1.00 85.38 128 VAL A O 1
ATOM 1001 N N . PRO A 1 129 ? -8.548 3.873 15.770 1.00 79.00 129 PRO A N 1
ATOM 1002 C CA . PRO A 1 129 ? -8.460 4.924 16.772 1.00 79.00 129 PRO A CA 1
ATOM 1003 C C . PRO A 1 129 ? -7.233 5.805 16.500 1.00 79.00 129 PRO A C 1
ATOM 1005 O O . PRO A 1 129 ? -6.091 5.335 16.496 1.00 79.00 129 PRO A O 1
ATOM 1008 N N . LEU A 1 130 ? -7.457 7.103 16.278 1.00 72.38 130 LEU A N 1
ATOM 1009 C CA . LEU A 1 130 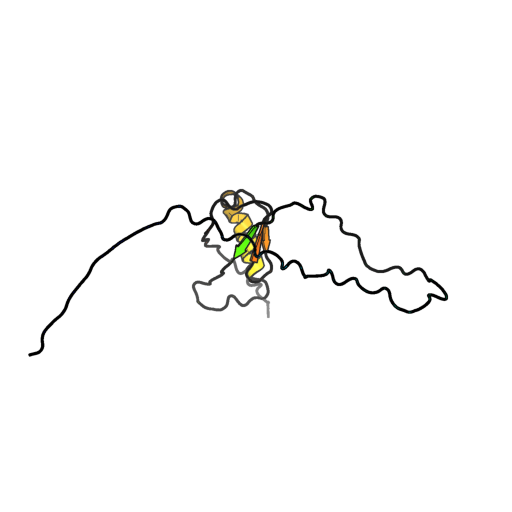? -6.379 8.079 16.147 1.00 72.38 130 LEU A CA 1
ATOM 1010 C C . LEU A 1 130 ? -6.037 8.640 17.530 1.00 72.38 130 LEU A C 1
ATOM 1012 O O . LEU A 1 130 ? -6.758 9.469 18.075 1.00 72.38 130 LEU A O 1
ATOM 1016 N N . GLN A 1 131 ? -4.918 8.196 18.101 1.00 64.69 131 GLN A N 1
ATOM 1017 C CA . GLN A 1 131 ? -4.408 8.780 19.338 1.00 64.69 131 GLN A CA 1
ATOM 1018 C C . GLN A 1 131 ? -3.695 10.099 19.010 1.00 64.69 131 GLN A C 1
ATOM 1020 O O . GLN A 1 131 ? -2.563 10.109 18.520 1.00 64.69 131 GLN A O 1
ATOM 1025 N N . GLU A 1 132 ? -4.367 11.225 19.240 1.00 59.62 132 GLU A N 1
ATOM 1026 C CA . GLU A 1 132 ? -3.754 12.546 19.112 1.00 59.62 132 GLU A CA 1
ATOM 1027 C C . GLU A 1 132 ? -2.870 12.811 20.335 1.00 59.62 132 GLU A C 1
ATOM 1029 O O . GLU A 1 132 ? -3.333 13.167 21.416 1.00 59.62 132 GLU A O 1
ATOM 1034 N N . THR A 1 133 ? -1.558 12.628 20.184 1.00 49.88 133 THR A N 1
ATOM 1035 C CA . THR A 1 133 ? -0.595 13.154 21.153 1.00 49.88 133 THR A CA 1
ATOM 1036 C C . THR A 1 133 ? -0.549 14.669 20.990 1.00 49.88 133 THR A C 1
ATOM 1038 O O . THR A 1 133 ? 0.229 15.196 20.188 1.00 49.88 133 THR A O 1
ATOM 1041 N N . PHE A 1 134 ? -1.397 15.389 21.720 1.00 47.41 134 PHE A N 1
ATOM 1042 C CA . PHE A 1 134 ? -1.230 16.826 21.885 1.00 47.41 134 PHE A CA 1
ATOM 1043 C C . PHE A 1 134 ? 0.059 17.047 22.674 1.00 47.41 134 PHE A C 1
ATOM 1045 O O . PHE A 1 134 ? 0.102 16.862 23.890 1.00 47.41 134 PHE A O 1
ATOM 1052 N N . ALA A 1 135 ? 1.140 17.416 21.987 1.00 50.75 135 ALA A N 1
ATOM 1053 C CA . ALA A 1 135 ? 2.297 17.961 22.673 1.00 50.75 135 ALA A CA 1
ATOM 1054 C C . ALA A 1 135 ? 1.823 19.232 23.387 1.00 50.75 135 ALA A C 1
ATOM 1056 O O . ALA A 1 135 ? 1.488 20.222 22.732 1.00 50.75 135 ALA A O 1
ATOM 1057 N N . LYS A 1 136 ? 1.745 19.194 24.723 1.00 50.09 136 LYS A N 1
ATOM 1058 C CA . LYS A 1 136 ? 1.547 20.395 25.536 1.00 50.09 136 LYS A CA 1
ATOM 1059 C C . LYS A 1 136 ? 2.699 21.344 25.207 1.00 50.09 136 LYS A C 1
ATOM 1061 O O . LYS A 1 136 ? 3.815 21.143 25.680 1.00 50.09 136 LYS A O 1
ATOM 1066 N N . ARG A 1 137 ? 2.453 22.362 24.377 1.00 52.31 137 ARG A N 1
ATOM 1067 C CA . ARG A 1 137 ? 3.339 23.525 24.318 1.00 52.31 137 ARG A CA 1
ATOM 1068 C C . ARG A 1 137 ? 3.205 24.202 25.673 1.00 52.31 137 ARG A C 1
ATOM 1070 O O . ARG A 1 137 ? 2.153 24.749 25.985 1.00 52.31 137 ARG A O 1
ATOM 1077 N N . LYS A 1 138 ? 4.237 24.061 26.500 1.00 47.41 138 LYS A N 1
ATOM 1078 C CA . LYS A 1 138 ? 4.397 24.855 27.713 1.00 47.41 138 LYS A CA 1
ATOM 1079 C C . LYS A 1 138 ? 4.516 26.311 27.242 1.00 47.41 138 LYS A C 1
ATOM 1081 O O . LYS A 1 138 ? 5.433 26.603 26.476 1.00 47.41 138 LYS A O 1
ATOM 1086 N N . MET A 1 139 ? 3.523 27.137 27.575 1.00 48.41 139 MET A N 1
ATOM 1087 C CA . MET A 1 139 ? 3.661 28.597 27.543 1.00 48.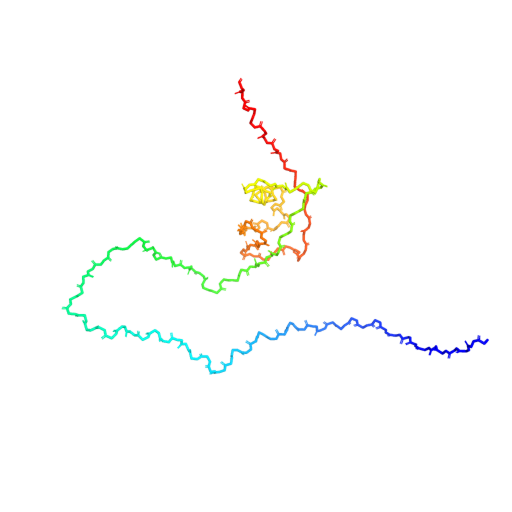41 139 MET A CA 1
ATOM 1088 C C . MET A 1 139 ? 4.524 29.030 28.723 1.00 48.41 139 MET A C 1
ATOM 1090 O O . MET A 1 139 ? 4.493 28.310 29.751 1.00 48.41 139 MET A O 1
#

Solvent-accessible surface area (backbone atoms only — not comparable to full-atom values): 10195 Å² total; per-residue (Å²): 141,80,87,90,83,87,88,79,89,88,73,94,75,87,73,93,73,81,71,76,77,74,76,81,76,76,64,97,76,74,70,76,82,72,78,74,74,75,94,65,82,77,88,71,89,77,92,80,90,68,102,70,79,90,82,79,77,96,57,86,85,64,67,71,40,80,42,84,52,86,89,84,55,96,81,71,52,76,79,80,50,96,62,44,62,50,57,51,53,54,48,42,46,76,75,40,30,77,74,36,71,63,54,64,69,48,71,77,71,75,43,48,36,38,24,72,53,82,57,82,58,98,74,83,88,84,90,71,90,80,83,79,80,75,76,79,75,80,127